Protein AF-A0A7W0WHH4-F1 (afdb_monomer)

Structure (mmCIF, N/CA/C/O backbone):
data_AF-A0A7W0WHH4-F1
#
_entry.id   AF-A0A7W0WHH4-F1
#
loop_
_atom_site.group_PDB
_atom_site.id
_atom_site.type_symbol
_atom_site.label_atom_id
_atom_site.label_alt_id
_atom_site.label_comp_id
_atom_site.label_asym_id
_atom_site.label_entity_id
_atom_site.label_seq_id
_atom_site.pdbx_PDB_ins_code
_atom_site.Cartn_x
_atom_site.Cartn_y
_atom_site.Cartn_z
_atom_site.occupancy
_atom_site.B_iso_or_equiv
_atom_site.auth_seq_id
_atom_site.auth_comp_id
_atom_site.auth_asym_id
_atom_site.auth_atom_id
_atom_site.pdbx_PDB_model_num
ATOM 1 N N . MET A 1 1 ? 1.790 7.816 3.459 1.00 91.12 1 MET A N 1
ATOM 2 C CA . MET A 1 1 ? 2.860 6.827 3.648 1.00 91.12 1 MET A CA 1
ATOM 3 C C . MET A 1 1 ? 3.540 6.627 2.325 1.00 91.12 1 MET A C 1
ATOM 5 O O . MET A 1 1 ? 2.842 6.476 1.328 1.00 91.12 1 MET A O 1
ATOM 9 N N . ASP A 1 2 ? 4.859 6.718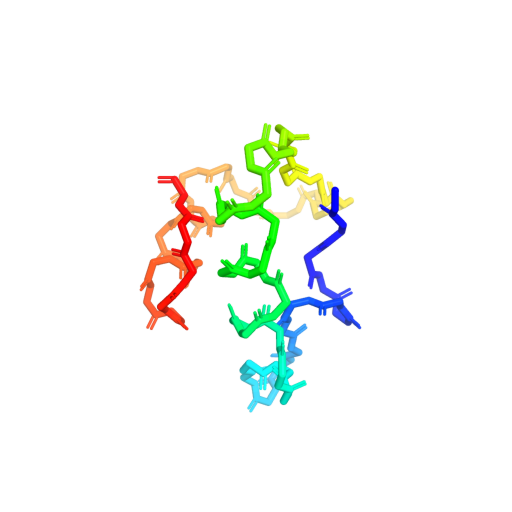 2.336 1.00 94.25 2 ASP A N 1
ATOM 10 C CA . ASP A 1 2 ? 5.678 6.448 1.162 1.00 94.25 2 ASP A CA 1
ATOM 11 C C . ASP A 1 2 ? 5.678 4.943 0.822 1.00 94.25 2 ASP A C 1
ATOM 13 O O . ASP A 1 2 ? 5.233 4.131 1.640 1.00 94.25 2 ASP A O 1
ATOM 17 N N . LEU A 1 3 ? 6.112 4.577 -0.387 1.00 93.38 3 LEU A N 1
ATOM 18 C CA . LEU A 1 3 ? 6.124 3.195 -0.877 1.00 93.38 3 LEU A CA 1
ATOM 19 C C . LEU A 1 3 ? 7.538 2.605 -0.916 1.00 93.38 3 LEU A C 1
ATOM 21 O O . LEU A 1 3 ? 7.852 1.713 -0.122 1.00 93.38 3 LEU A O 1
ATOM 25 N N . ASP A 1 4 ? 8.381 3.105 -1.818 1.00 92.12 4 ASP A N 1
ATOM 26 C CA . ASP A 1 4 ? 9.723 2.581 -2.076 1.00 92.12 4 ASP A CA 1
ATOM 27 C C . ASP A 1 4 ? 10.672 2.911 -0.918 1.00 92.12 4 ASP A C 1
ATOM 29 O O . ASP A 1 4 ? 10.853 4.063 -0.544 1.00 92.12 4 ASP A O 1
ATOM 33 N N . GLY A 1 5 ? 11.280 1.894 -0.312 1.00 91.25 5 GLY A N 1
ATOM 34 C CA . GLY A 1 5 ? 12.109 2.050 0.887 1.00 91.25 5 GLY A CA 1
ATOM 35 C C . GLY A 1 5 ? 11.318 2.214 2.190 1.00 91.25 5 GLY A C 1
ATOM 36 O O . GLY A 1 5 ? 11.930 2.229 3.255 1.00 91.25 5 GLY A O 1
ATOM 37 N N . THR A 1 6 ? 9.980 2.265 2.129 1.00 94.75 6 THR A N 1
ATOM 38 C CA . THR A 1 6 ? 9.100 2.347 3.310 1.00 94.75 6 THR A CA 1
ATOM 39 C C . THR A 1 6 ? 8.260 1.082 3.507 1.00 94.75 6 THR A C 1
ATOM 41 O O . THR A 1 6 ? 8.269 0.499 4.589 1.00 94.75 6 THR A O 1
ATOM 44 N N . LEU A 1 7 ? 7.545 0.620 2.475 1.00 94.69 7 LEU A N 1
ATOM 45 C CA . LEU A 1 7 ? 6.761 -0.623 2.522 1.00 94.69 7 LEU A CA 1
ATOM 46 C C . LEU A 1 7 ? 7.475 -1.788 1.840 1.00 94.69 7 LEU A C 1
ATOM 48 O O . LEU A 1 7 ? 7.339 -2.936 2.266 1.00 94.69 7 LEU A O 1
ATOM 52 N N . TYR A 1 8 ? 8.236 -1.513 0.784 1.00 93.50 8 TYR A N 1
ATOM 53 C CA . TYR A 1 8 ? 8.981 -2.520 0.039 1.00 93.50 8 TYR A CA 1
ATOM 54 C C . TYR A 1 8 ? 10.238 -1.924 -0.594 1.00 93.50 8 TYR A C 1
ATOM 56 O O . TYR A 1 8 ? 10.412 -0.713 -0.673 1.00 93.50 8 TYR A O 1
ATOM 64 N N . THR A 1 9 ? 11.126 -2.797 -1.046 1.00 92.81 9 THR A N 1
ATOM 65 C CA . THR A 1 9 ? 12.292 -2.475 -1.873 1.00 92.81 9 THR A CA 1
ATOM 66 C C . THR A 1 9 ? 12.275 -3.367 -3.113 1.00 92.81 9 THR A C 1
ATOM 68 O O . THR A 1 9 ? 11.413 -4.239 -3.240 1.00 92.81 9 THR A O 1
ATOM 71 N N . ASN A 1 10 ? 13.278 -3.244 -3.985 1.00 86.94 10 ASN A N 1
ATOM 72 C CA . ASN A 1 10 ? 13.486 -4.192 -5.089 1.00 86.94 10 ASN A CA 1
ATOM 73 C C . ASN A 1 10 ? 13.629 -5.652 -4.618 1.00 86.94 10 ASN A C 1
ATOM 75 O O . ASN A 1 10 ? 13.395 -6.574 -5.393 1.00 86.94 10 ASN A O 1
ATOM 79 N N . ASN A 1 11 ? 13.979 -5.865 -3.345 1.00 90.94 11 ASN A N 1
ATOM 80 C CA . ASN A 1 11 ? 14.125 -7.189 -2.741 1.00 90.94 11 ASN A CA 1
ATOM 81 C C . ASN A 1 11 ? 12.821 -7.705 -2.108 1.00 90.94 11 ASN A C 1
ATOM 83 O O . ASN A 1 11 ? 12.816 -8.765 -1.485 1.00 90.94 11 ASN A O 1
ATOM 87 N N . GLY A 1 12 ? 11.718 -6.966 -2.255 1.00 92.38 12 GLY A N 1
ATOM 88 C CA . GLY A 1 12 ? 10.411 -7.323 -1.721 1.00 92.38 12 GLY A CA 1
ATOM 89 C C . GLY A 1 12 ? 10.004 -6.516 -0.482 1.00 92.38 12 GLY A C 1
ATOM 90 O O . GLY A 1 12 ? 10.544 -5.435 -0.229 1.00 92.38 12 GLY A O 1
ATOM 91 N N . PRO A 1 13 ? 9.005 -7.006 0.275 1.00 95.69 13 PRO A N 1
ATOM 92 C CA . PRO A 1 13 ? 8.419 -6.291 1.406 1.00 95.69 13 PRO A CA 1
ATOM 93 C C . PRO A 1 13 ? 9.433 -6.026 2.518 1.00 95.69 13 PRO A C 1
ATOM 95 O O . PRO A 1 13 ? 10.196 -6.916 2.886 1.00 95.69 13 PRO A O 1
ATOM 98 N N . ILE A 1 14 ? 9.376 -4.832 3.103 1.00 96.50 14 ILE A N 1
ATOM 99 C CA . ILE A 1 14 ? 10.148 -4.508 4.302 1.00 96.50 14 ILE A CA 1
ATOM 100 C C . ILE A 1 14 ? 9.542 -5.244 5.501 1.00 96.50 14 ILE A C 1
ATOM 102 O O . ILE A 1 14 ? 8.319 -5.315 5.667 1.00 96.50 14 ILE A O 1
ATOM 106 N N . GLU A 1 15 ? 10.409 -5.811 6.337 1.00 96.19 15 GLU A N 1
ATOM 107 C CA . GLU A 1 15 ? 1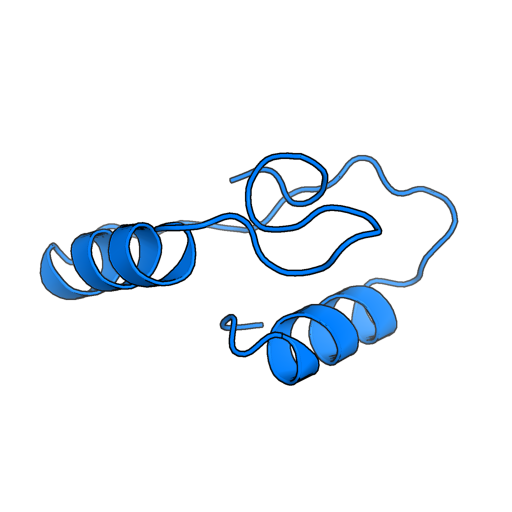0.009 -6.509 7.555 1.00 96.19 15 GLU A CA 1
ATOM 108 C C . GLU A 1 15 ? 9.199 -5.585 8.477 1.00 96.19 15 GLU A C 1
ATOM 110 O O . GLU A 1 15 ? 9.552 -4.430 8.708 1.00 96.19 15 GLU A O 1
ATOM 115 N N . GLY A 1 16 ? 8.069 -6.080 8.985 1.00 96.19 16 GLY A N 1
ATOM 116 C CA . GLY A 1 16 ? 7.191 -5.316 9.870 1.00 96.19 16 GLY A CA 1
ATOM 117 C C . GLY A 1 16 ? 6.297 -4.285 9.173 1.00 96.19 16 GLY A C 1
ATOM 118 O O . GLY A 1 16 ? 5.412 -3.731 9.827 1.00 96.19 16 GLY A O 1
ATOM 119 N N . ALA A 1 17 ? 6.453 -4.035 7.866 1.00 96.44 17 ALA A N 1
ATOM 120 C CA . ALA A 1 17 ? 5.631 -3.055 7.150 1.00 96.44 17 ALA A CA 1
ATOM 121 C C . ALA A 1 17 ? 4.137 -3.423 7.184 1.00 96.44 17 ALA A C 1
ATOM 123 O O . ALA A 1 17 ? 3.278 -2.584 7.461 1.00 96.44 17 ALA A O 1
ATOM 124 N N . ARG A 1 18 ? 3.808 -4.702 6.970 1.00 94.94 18 ARG A N 1
ATOM 125 C CA . ARG A 1 18 ? 2.422 -5.194 7.044 1.00 94.94 18 ARG A CA 1
ATOM 12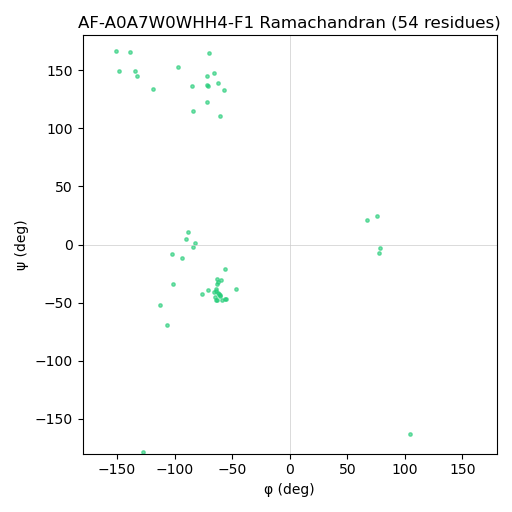6 C C . ARG A 1 18 ? 1.870 -5.106 8.463 1.00 94.94 18 ARG A C 1
ATOM 128 O O . ARG A 1 18 ? 0.721 -4.725 8.663 1.00 94.94 18 ARG A O 1
ATOM 135 N N . GLU A 1 19 ? 2.681 -5.448 9.454 1.00 96.31 19 GLU A N 1
ATOM 136 C CA . GLU A 1 19 ? 2.328 -5.392 10.870 1.00 96.31 19 GLU A CA 1
ATOM 137 C C . GLU A 1 19 ? 2.060 -3.951 11.314 1.00 96.31 19 GLU A C 1
ATOM 139 O O . GLU A 1 19 ? 1.126 -3.717 12.082 1.00 96.31 19 GLU A O 1
ATOM 144 N N . ALA A 1 20 ? 2.833 -2.987 10.808 1.00 96.31 20 ALA A N 1
ATOM 145 C CA . ALA A 1 20 ? 2.626 -1.566 11.051 1.00 96.31 20 ALA A CA 1
ATOM 146 C C . ALA A 1 20 ? 1.284 -1.087 10.481 1.00 96.31 20 ALA A C 1
ATOM 148 O O . ALA A 1 20 ? 0.501 -0.486 11.216 1.00 96.31 20 ALA A O 1
ATOM 149 N N . LEU A 1 21 ? 0.963 -1.431 9.228 1.00 96.00 21 LEU A N 1
ATOM 150 C CA . LEU A 1 21 ? -0.338 -1.093 8.638 1.00 96.00 21 LEU A CA 1
ATOM 151 C C . LEU A 1 21 ? -1.500 -1.720 9.421 1.00 96.00 21 LEU A C 1
ATOM 153 O O . LEU A 1 21 ? -2.426 -1.014 9.805 1.00 96.00 21 LEU A O 1
ATOM 157 N N . LYS A 1 22 ? -1.395 -3.000 9.804 1.00 96.19 22 LYS A N 1
ATOM 158 C CA . LYS A 1 22 ? -2.401 -3.664 10.657 1.00 96.19 22 LYS A CA 1
ATOM 159 C C . LYS A 1 22 ? -2.582 -2.982 12.017 1.00 96.19 22 LYS A C 1
ATOM 161 O O . LYS A 1 22 ? -3.646 -3.086 12.626 1.00 96.19 22 LYS A O 1
ATOM 166 N N . ARG A 1 23 ? -1.542 -2.348 12.573 1.00 97.56 23 ARG A N 1
ATOM 167 C CA . ARG A 1 23 ? -1.659 -1.562 13.816 1.00 97.56 23 ARG A CA 1
ATOM 168 C C . ARG A 1 23 ? -2.430 -0.266 13.576 1.00 97.56 23 ARG A C 1
ATOM 170 O O . ARG A 1 23 ? -3.253 0.074 14.417 1.00 97.56 23 ARG A O 1
ATOM 177 N N . LEU A 1 24 ? -2.212 0.403 12.443 1.00 96.75 24 LEU A N 1
ATOM 178 C CA . LEU A 1 24 ? -2.976 1.595 12.058 1.00 96.75 24 LEU A CA 1
ATOM 179 C C . LEU A 1 24 ? -4.447 1.264 11.816 1.00 96.75 24 LEU A C 1
ATOM 181 O O . LEU A 1 24 ? -5.309 1.949 12.361 1.00 96.75 24 LEU A O 1
ATOM 185 N N . ASP A 1 25 ? -4.723 0.171 11.099 1.00 95.88 25 ASP A N 1
ATOM 186 C CA . ASP A 1 25 ? -6.086 -0.299 10.841 1.00 95.88 25 ASP A CA 1
ATOM 187 C C . ASP A 1 25 ? -6.820 -0.588 12.162 1.00 95.88 25 ASP A C 1
ATOM 189 O O . ASP A 1 25 ? -7.923 -0.095 12.389 1.00 95.88 25 ASP A O 1
ATOM 193 N N . ARG A 1 26 ? -6.178 -1.321 13.088 1.00 97.88 26 ARG A N 1
ATOM 194 C CA . ARG A 1 26 ? -6.742 -1.606 14.423 1.00 97.88 26 ARG A CA 1
ATOM 195 C C . ARG A 1 26 ? -6.946 -0.357 15.277 1.00 97.88 26 ARG A C 1
ATOM 197 O O . ARG A 1 26 ? -7.838 -0.348 16.116 1.00 97.88 26 ARG A O 1
ATOM 204 N N . ALA A 1 27 ? -6.122 0.668 15.086 1.00 98.00 27 ALA A N 1
ATOM 205 C CA . ALA A 1 27 ? -6.246 1.944 15.780 1.00 98.00 27 ALA A CA 1
ATOM 206 C C . ALA A 1 27 ? -7.250 2.901 15.107 1.00 98.00 27 ALA A C 1
ATOM 208 O O . ALA A 1 27 ? -7.460 4.000 15.613 1.00 98.00 27 ALA A O 1
ATOM 209 N N . GLY A 1 28 ? -7.854 2.521 13.972 1.00 97.62 28 GLY A N 1
ATOM 210 C CA . GLY A 1 28 ? -8.764 3.383 13.213 1.00 97.62 28 GLY A CA 1
ATOM 211 C C . GLY A 1 28 ? -8.076 4.595 12.573 1.00 97.62 28 GLY A C 1
ATOM 212 O O . GLY A 1 28 ? -8.734 5.589 12.269 1.00 97.62 28 GLY A O 1
ATOM 213 N N . VAL A 1 29 ? -6.754 4.545 12.381 1.00 97.81 29 VAL A N 1
ATOM 214 C CA . VAL A 1 29 ? -5.979 5.656 11.819 1.00 97.81 29 VAL A CA 1
ATOM 215 C C . VAL A 1 29 ? -6.045 5.605 10.297 1.00 97.81 29 VAL A C 1
ATOM 217 O O . VAL A 1 29 ? -5.512 4.693 9.669 1.00 97.81 29 VAL A O 1
ATOM 220 N N . ALA A 1 30 ? -6.660 6.620 9.692 1.00 96.25 30 ALA A N 1
ATOM 221 C CA . ALA A 1 30 ? -6.699 6.750 8.242 1.00 96.25 30 ALA A CA 1
ATOM 222 C C . ALA A 1 30 ? -5.319 7.123 7.672 1.00 96.25 30 ALA A C 1
ATOM 224 O O . ALA A 1 30 ? -4.647 8.030 8.163 1.00 96.25 30 ALA A O 1
ATOM 225 N N . TYR A 1 31 ? -4.925 6.471 6.580 1.00 95.44 31 TYR A N 1
ATOM 226 C CA . TYR A 1 31 ? -3.711 6.789 5.831 1.00 95.44 31 TYR A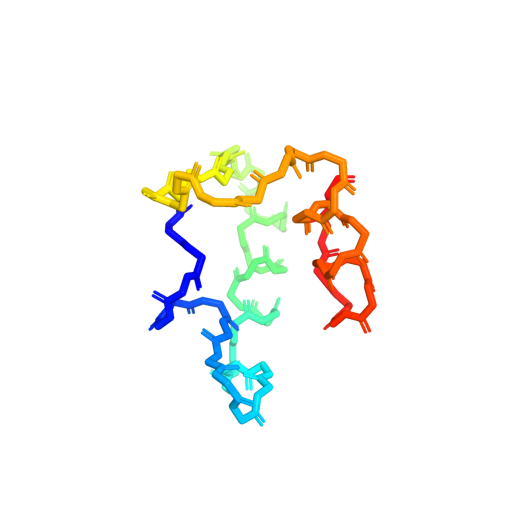 CA 1
ATOM 227 C C . TYR A 1 31 ? -3.960 6.727 4.323 1.00 95.44 31 TYR A C 1
ATOM 229 O O . TYR A 1 31 ? -4.968 6.213 3.841 1.00 95.44 31 TYR A O 1
ATOM 237 N N . ARG A 1 32 ? -3.016 7.279 3.560 1.00 94.94 32 ARG A N 1
ATOM 238 C CA . ARG A 1 32 ? -2.954 7.154 2.100 1.00 94.94 32 ARG A CA 1
ATOM 239 C C . ARG A 1 32 ? -1.539 6.821 1.672 1.00 94.94 32 ARG A C 1
ATOM 241 O O . ARG A 1 32 ? -0.587 7.274 2.313 1.00 94.94 32 ARG A O 1
ATOM 248 N N . PHE A 1 33 ? -1.411 6.089 0.575 1.00 94.38 33 PHE A N 1
ATOM 249 C CA . PHE A 1 33 ? -0.130 5.865 -0.079 1.00 94.38 33 PHE A CA 1
ATOM 250 C C . PHE A 1 33 ? 0.197 7.007 -1.034 1.00 94.38 33 PHE A C 1
ATOM 252 O O . PHE A 1 33 ? -0.669 7.484 -1.768 1.00 94.38 33 PHE A O 1
ATOM 259 N N . ILE A 1 34 ? 1.448 7.446 -0.995 1.00 93.38 34 ILE A N 1
ATOM 260 C CA . ILE A 1 34 ? 2.028 8.437 -1.895 1.00 93.38 34 ILE A CA 1
ATOM 261 C C . ILE A 1 34 ? 3.367 7.886 -2.380 1.00 93.38 34 ILE A C 1
ATOM 263 O O . ILE A 1 34 ? 4.037 7.181 -1.640 1.00 93.38 34 ILE A O 1
ATOM 267 N N . THR A 1 35 ? 3.735 8.164 -3.623 1.00 91.50 35 THR A N 1
ATOM 268 C CA . THR A 1 35 ? 5.043 7.806 -4.181 1.00 91.50 35 THR A CA 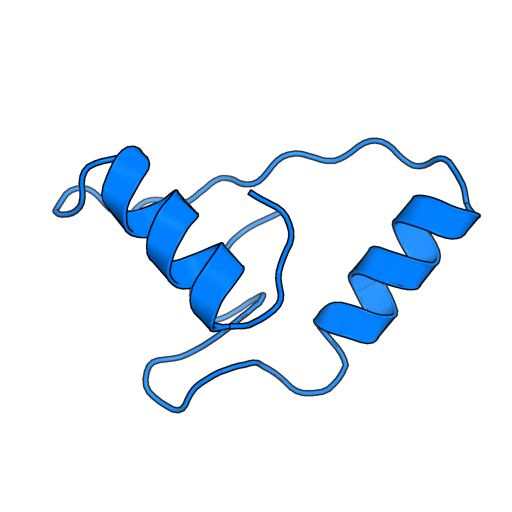1
ATOM 269 C C . THR A 1 35 ? 5.434 8.862 -5.204 1.00 91.50 35 THR A C 1
ATOM 271 O O . THR A 1 35 ? 4.565 9.448 -5.854 1.00 91.50 35 THR A O 1
ATOM 274 N N . ASN A 1 36 ? 6.736 9.088 -5.349 1.00 89.69 36 ASN A N 1
ATOM 275 C CA . ASN A 1 36 ? 7.302 9.946 -6.387 1.00 89.69 36 ASN A CA 1
ATOM 276 C C . ASN A 1 36 ? 7.587 9.180 -7.692 1.00 89.69 36 ASN A C 1
ATOM 278 O O . ASN A 1 36 ? 8.243 9.717 -8.582 1.00 89.69 36 ASN A O 1
ATOM 282 N N . ALA A 1 37 ? 7.116 7.936 -7.831 1.00 85.38 37 ALA A N 1
ATOM 283 C CA . ALA A 1 37 ? 7.265 7.167 -9.060 1.00 85.38 37 ALA A CA 1
ATOM 284 C C . ALA A 1 37 ? 6.585 7.877 -10.247 1.00 85.38 37 ALA A C 1
ATOM 286 O O . ALA A 1 37 ? 5.361 7.953 -10.341 1.00 85.38 37 ALA A O 1
ATOM 287 N N . THR A 1 38 ? 7.392 8.386 -11.180 1.00 85.94 38 THR A N 1
ATOM 288 C CA . THR A 1 38 ? 6.934 9.077 -12.401 1.00 85.94 38 THR A CA 1
ATOM 289 C C . THR A 1 38 ? 6.808 8.155 -13.614 1.00 85.94 38 THR A C 1
ATOM 291 O O . THR A 1 38 ? 6.237 8.546 -14.629 1.00 85.94 38 THR A O 1
ATOM 294 N N . HIS A 1 39 ? 7.333 6.932 -13.519 1.00 88.88 39 HIS A N 1
ATOM 295 C CA . HIS A 1 39 ? 7.436 5.983 -14.629 1.00 88.88 39 HIS A CA 1
ATOM 296 C C . HIS A 1 39 ? 6.373 4.874 -14.595 1.00 88.88 39 HIS A C 1
ATOM 298 O O . HIS A 1 39 ? 6.234 4.138 -15.571 1.00 88.88 39 HIS A O 1
ATOM 304 N N . GLU A 1 40 ? 5.585 4.764 -13.517 1.00 88.19 40 GLU A N 1
ATOM 305 C CA . GLU A 1 40 ? 4.543 3.743 -13.387 1.00 88.19 40 GLU A CA 1
ATOM 306 C C . GLU A 1 40 ? 3.132 4.329 -13.242 1.00 88.19 40 GLU A C 1
ATOM 308 O O . GLU A 1 40 ? 2.890 5.216 -12.421 1.00 88.19 40 GLU A O 1
ATOM 313 N N . PRO A 1 41 ? 2.136 3.811 -13.986 1.00 93.31 41 PRO A N 1
ATOM 314 C CA . PRO A 1 41 ? 0.757 4.229 -13.801 1.00 93.31 41 PRO A CA 1
ATOM 315 C C . PRO A 1 41 ? 0.194 3.680 -12.483 1.00 93.31 41 PRO A C 1
ATOM 317 O O . PRO A 1 41 ? 0.419 2.524 -12.126 1.00 93.31 41 PRO A O 1
ATOM 320 N N . ARG A 1 42 ? -0.675 4.462 -11.828 1.00 92.31 42 ARG A N 1
ATOM 321 C CA . ARG A 1 42 ? -1.312 4.130 -10.533 1.00 92.31 42 ARG A CA 1
ATOM 322 C C . ARG A 1 42 ? -1.886 2.711 -10.445 1.00 92.31 42 ARG A C 1
ATOM 324 O O . ARG A 1 42 ? -1.764 2.064 -9.412 1.00 92.31 42 ARG A O 1
ATOM 331 N N . ARG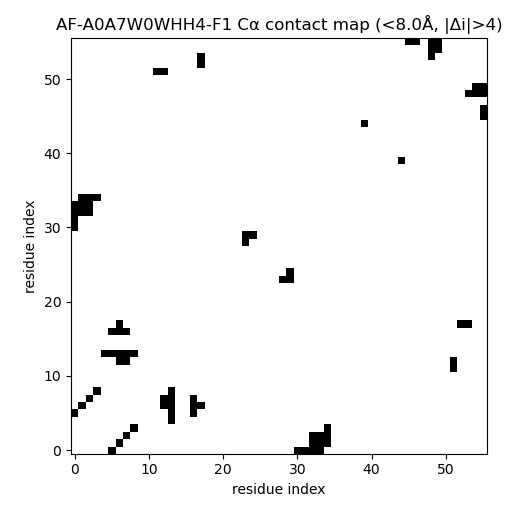 A 1 43 ? -2.489 2.204 -11.529 1.00 94.56 43 ARG A N 1
ATOM 332 C CA . ARG A 1 43 ? -3.052 0.840 -11.575 1.00 94.56 43 ARG A CA 1
ATOM 333 C C . ARG A 1 43 ? -1.998 -0.257 -11.394 1.00 94.56 43 ARG A C 1
ATOM 335 O O . ARG A 1 43 ? -2.311 -1.298 -10.829 1.00 94.56 43 ARG A O 1
ATOM 342 N N . ARG A 1 44 ? -0.772 -0.040 -11.888 1.00 94.50 44 ARG A N 1
ATOM 343 C CA . ARG A 1 44 ? 0.322 -1.010 -11.762 1.00 94.50 44 ARG A CA 1
ATOM 344 C C . ARG A 1 44 ? 0.900 -1.002 -10.360 1.00 94.50 44 ARG A C 1
ATOM 346 O O . ARG A 1 44 ? 1.016 -2.075 -9.782 1.00 94.50 44 ARG A O 1
ATOM 353 N N . ILE A 1 45 ? 1.084 0.182 -9.782 1.00 93.38 45 ILE A N 1
ATOM 354 C CA . ILE A 1 45 ? 1.462 0.337 -8.373 1.00 93.38 45 ILE A CA 1
ATOM 355 C C . ILE A 1 45 ? 0.446 -0.379 -7.469 1.00 93.38 45 ILE A C 1
ATOM 357 O O . ILE A 1 45 ? 0.825 -1.176 -6.617 1.00 93.38 45 ILE A O 1
ATOM 361 N N . ALA A 1 46 ? -0.856 -0.181 -7.700 1.00 94.06 46 ALA A N 1
ATOM 362 C CA . ALA A 1 46 ? -1.894 -0.849 -6.915 1.00 94.06 46 ALA A CA 1
ATOM 363 C C . ALA A 1 46 ? -1.867 -2.383 -7.055 1.00 94.06 46 ALA A C 1
ATOM 365 O O . ALA A 1 46 ? -2.011 -3.103 -6.068 1.00 94.06 46 ALA A O 1
ATOM 366 N N . ALA A 1 47 ? -1.665 -2.902 -8.270 1.00 94.94 47 ALA A N 1
ATOM 367 C CA . ALA A 1 47 ? -1.527 -4.340 -8.495 1.00 94.94 47 ALA A CA 1
ATOM 368 C C . ALA A 1 47 ? -0.274 -4.912 -7.811 1.00 94.94 47 ALA A C 1
ATOM 370 O O . ALA A 1 47 ? -0.338 -5.989 -7.219 1.00 94.94 47 ALA A O 1
ATOM 371 N N . HIS A 1 48 ? 0.837 -4.175 -7.848 1.00 93.25 48 HIS A N 1
ATOM 372 C CA . HIS A 1 48 ? 2.083 -4.552 -7.192 1.00 93.25 48 HIS A CA 1
ATOM 373 C C . HIS A 1 48 ? 1.920 -4.613 -5.669 1.00 93.25 48 HIS A C 1
ATOM 375 O O . HIS A 1 48 ? 2.245 -5.626 -5.055 1.00 93.25 48 HIS A O 1
ATOM 381 N N . LEU A 1 49 ? 1.315 -3.585 -5.067 1.00 94.25 4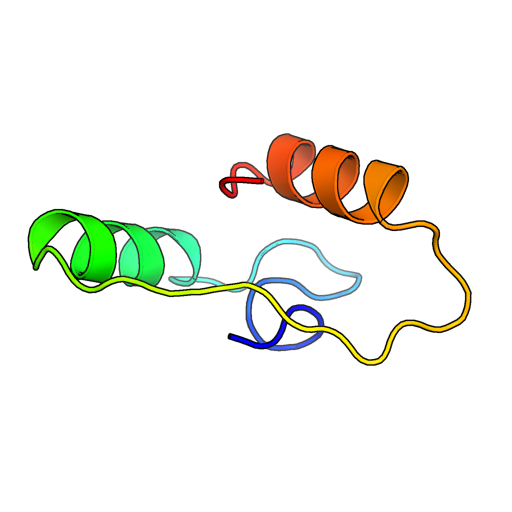9 LEU A N 1
ATOM 382 C CA . LEU A 1 49 ? 0.992 -3.568 -3.639 1.00 94.25 49 LEU A CA 1
ATOM 383 C C . LEU A 1 49 ? 0.152 -4.785 -3.232 1.00 94.25 49 LEU A C 1
ATOM 385 O O . LEU A 1 49 ? 0.507 -5.475 -2.277 1.00 94.25 49 LEU A O 1
ATOM 389 N N . LYS A 1 50 ? -0.897 -5.116 -3.998 1.00 95.06 50 LYS A N 1
ATOM 390 C CA . LYS A 1 50 ? -1.720 -6.312 -3.750 1.00 95.06 50 LYS A CA 1
ATOM 391 C C . LYS A 1 50 ? -0.915 -7.606 -3.848 1.00 95.06 50 LYS A C 1
ATOM 393 O O . LYS A 1 50 ? -1.068 -8.469 -2.989 1.00 95.06 50 LYS A O 1
ATOM 398 N N . ALA A 1 51 ? -0.041 -7.732 -4.847 1.00 94.75 51 ALA A N 1
ATOM 399 C CA . ALA A 1 51 ? 0.829 -8.899 -5.004 1.00 94.75 51 ALA A CA 1
ATOM 400 C C . A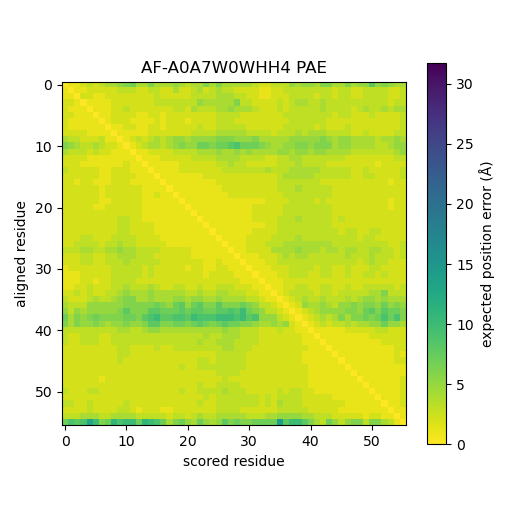LA A 1 51 ? 1.799 -9.071 -3.820 1.00 94.75 51 ALA A C 1
ATOM 402 O O . ALA A 1 51 ? 2.097 -10.194 -3.421 1.00 94.75 51 ALA A O 1
ATOM 403 N N . LEU A 1 52 ? 2.236 -7.966 -3.212 1.00 92.88 52 LEU A N 1
ATOM 404 C CA . LEU A 1 52 ? 3.053 -7.954 -1.998 1.00 92.88 52 LEU A CA 1
ATOM 405 C C . LEU A 1 52 ? 2.235 -8.108 -0.700 1.00 92.88 52 LEU A C 1
ATOM 407 O O . LEU A 1 52 ? 2.802 -8.089 0.393 1.00 92.88 52 LEU A O 1
ATOM 411 N N . GLY A 1 53 ? 0.912 -8.265 -0.782 1.00 93.81 53 GLY A N 1
ATOM 412 C CA . GLY A 1 53 ? 0.038 -8.409 0.384 1.00 93.81 53 GLY A CA 1
ATOM 413 C C . GLY A 1 53 ? -0.222 -7.103 1.141 1.00 93.81 53 GLY A C 1
ATOM 414 O O . GLY A 1 53 ? -0.522 -7.144 2.335 1.00 93.81 53 GLY A O 1
ATOM 415 N N . PHE A 1 54 ? -0.091 -5.957 0.471 1.00 94.25 54 PHE A N 1
ATOM 416 C CA . PHE A 1 54 ? -0.498 -4.646 0.971 1.00 94.25 54 PHE A CA 1
ATOM 417 C C . PHE A 1 54 ? -1.889 -4.254 0.439 1.00 94.25 54 PHE A C 1
ATOM 419 O O .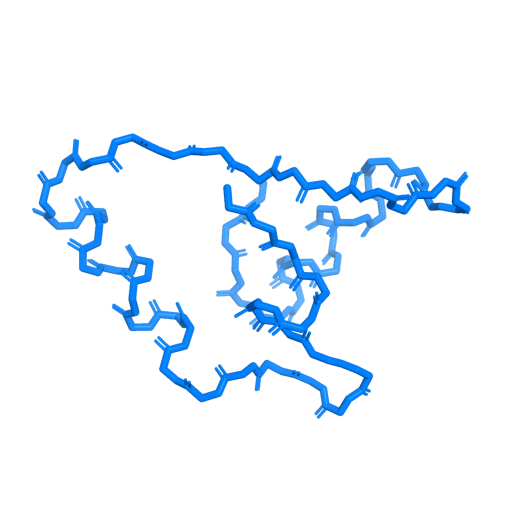 PHE A 1 54 ? -2.288 -4.697 -0.643 1.00 94.25 54 PHE A O 1
ATOM 426 N N . PRO A 1 55 ? -2.646 -3.416 1.170 1.00 89.94 55 PRO A N 1
ATOM 427 C CA . PRO A 1 55 ? -3.890 -2.846 0.656 1.00 89.94 55 PRO A CA 1
ATOM 428 C C . PRO A 1 55 ? -3.615 -1.901 -0.528 1.00 89.94 55 PRO A C 1
ATOM 430 O O . PRO A 1 55 ? -2.567 -1.256 -0.565 1.00 89.94 55 PRO A O 1
ATOM 433 N N . ALA A 1 56 ? -4.541 -1.813 -1.497 1.00 84.88 56 ALA A N 1
ATOM 434 C CA . ALA A 1 56 ? -4.455 -0.869 -2.622 1.00 84.88 56 ALA A CA 1
ATOM 435 C C . ALA A 1 56 ? -5.796 -0.553 -3.294 1.00 84.88 56 ALA A C 1
ATOM 437 O O . ALA A 1 56 ? -6.627 -1.487 -3.448 1.00 84.88 56 ALA A O 1
#

Mean predicted aligned error: 2.64 Å

Solvent-accessible surface area (backbone atoms only — not comparable to full-atom values): 3530 Å² total; per-residue (Å²): 79,65,38,82,79,57,41,26,49,99,91,40,72,39,89,61,34,65,60,51,51,54,52,33,59,76,68,71,53,88,83,58,83,45,73,88,69,85,89,61,58,69,71,58,55,34,51,48,32,45,75,72,72,39,85,109

Sequence (56 aa):
MDLDGTLYTNNGPIEGAREALKRLDRAGVAYRFITNATHEPRRRIAAHLKALGFPA

pLDDT: mean 93.65, std 3.12, range [84.88, 98.0]

Nearest PDB structures (foldseek):
  1zjj-assembly1_A  TM=8.567E-01  e=5.306E-03  Pyrococcus horikoshii OT3
  9em1-assembly1_A  TM=8.947E-01  e=7.505E-03  Homo sapiens
  8qfw-assembly1_A  TM=8.868E-01  e=2.276E-02  Mus musculus
  4bkm-assembly2_B  TM=8.936E-01  e=2.439E-02  Mus musculus
  2c4n-assembly1_A  TM=7.960E-01  e=1.288E-01  Escherichia coli K-12

Radius of gyration: 11.19 Å; Cα contacts (8 Å, |Δi|>4): 41; chains: 1; bounding box: 23×19×30 Å

Secondary structure (DSSP, 8-state):
---BTTTEETTEEPTTHHHHHHHHHHTT---------SSS-HHHHHHHHHHTT---

Foldseek 3Di:
DEDDPQQAHPVAGDPCSVVVVVVCVVVVHDDDYDYPDPPDDPVVVQVVCVVSVHHD